Protein AF-D4F321-F1 (afdb_monomer)

Secondary structure (DSSP, 8-state):
-----PPP----------------------------SSHHHHHHHHHHHHHHHTT-----------PPPP-----------------------S-------SS-EEEEEE-S-TT----TT---EEEEE-

Mean predicted aligned error: 20.52 Å

Solvent-accessible surface area (backbone atoms only — not comparable to full-atom values): 10076 Å² total; per-residue (Å²): 138,89,83,88,83,82,84,87,77,88,84,79,97,78,79,88,84,79,85,84,84,92,78,79,87,78,86,86,86,82,82,86,83,94,80,88,88,71,64,72,65,55,53,53,55,54,55,58,52,54,66,72,61,75,73,78,72,84,74,71,69,70,78,72,75,75,72,76,81,88,75,92,82,81,88,86,77,94,72,92,78,87,87,84,82,92,74,93,82,82,89,77,74,96,73,86,83,85,90,72,83,92,68,74,59,52,80,75,44,76,63,70,63,87,95,57,91,81,62,91,87,60,66,55,66,44,66,45,80,119

Nearest PDB structures (foldseek):
  2k7v-assembly1_B  TM=4.985E-01  e=3.046E+00  Escherichia coli K-12

Structure (mmCIF, N/CA/C/O backbone):
data_AF-D4F321-F1
#
_entry.id   AF-D4F321-F1
#
loop_
_atom_site.group_PDB
_atom_site.id
_atom_site.type_symbol
_atom_site.label_atom_id
_atom_site.label_alt_id
_atom_site.label_comp_id
_atom_site.label_asym_id
_atom_site.label_entity_id
_atom_site.label_seq_id
_atom_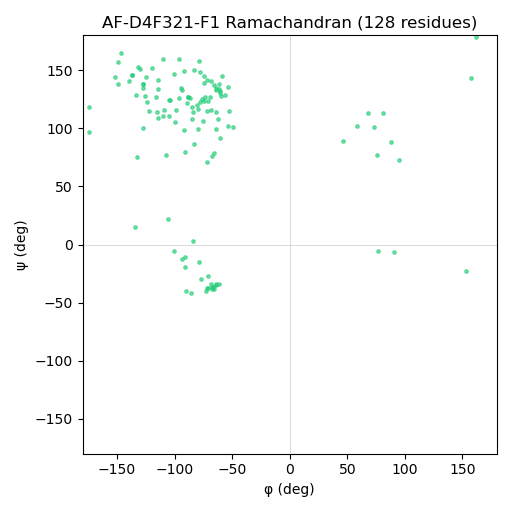site.pdbx_PDB_ins_code
_atom_site.Cartn_x
_atom_site.Cartn_y
_atom_site.Cartn_z
_atom_site.occupancy
_atom_site.B_iso_or_equiv
_atom_site.auth_seq_id
_atom_site.auth_comp_id
_atom_site.auth_asym_id
_atom_site.auth_atom_id
_atom_site.pdbx_PDB_model_num
ATOM 1 N N . MET A 1 1 ? 3.805 23.155 -40.283 1.00 46.59 1 MET A N 1
ATOM 2 C CA . MET A 1 1 ? 4.026 24.612 -40.139 1.00 46.59 1 MET A CA 1
ATOM 3 C C . MET A 1 1 ? 5.461 24.822 -39.656 1.00 46.59 1 MET A C 1
ATOM 5 O O . MET A 1 1 ? 5.880 24.031 -38.826 1.00 46.59 1 MET A O 1
ATOM 9 N N . TYR A 1 2 ? 6.145 25.860 -40.156 1.00 34.84 2 TYR A N 1
ATOM 10 C CA . TYR A 1 2 ? 7.561 26.267 -39.969 1.00 34.84 2 TYR A CA 1
ATOM 11 C C . TYR A 1 2 ? 8.569 25.636 -40.950 1.00 34.84 2 TYR A C 1
ATOM 13 O O . TYR A 1 2 ? 8.912 24.470 -40.835 1.00 34.84 2 TYR A O 1
ATOM 21 N N . HIS A 1 3 ? 8.807 26.254 -42.115 1.00 39.19 3 HIS A N 1
ATOM 22 C CA . HIS A 1 3 ? 9.660 27.423 -42.451 1.00 39.19 3 HIS A CA 1
ATOM 23 C C . HIS A 1 3 ? 11.171 27.134 -42.435 1.00 39.19 3 HIS A C 1
ATOM 25 O O . HIS A 1 3 ? 11.818 27.128 -41.394 1.00 39.19 3 HIS A O 1
ATOM 31 N N . ASN A 1 4 ? 11.709 26.963 -43.647 1.00 36.66 4 ASN A N 1
ATOM 32 C CA . ASN A 1 4 ? 13.124 27.055 -43.989 1.00 36.66 4 ASN A CA 1
ATOM 33 C C . ASN A 1 4 ? 13.595 28.515 -43.879 1.00 36.66 4 ASN A C 1
ATOM 35 O O . ASN A 1 4 ? 13.038 29.383 -44.549 1.00 36.66 4 ASN A O 1
ATOM 39 N N . MET A 1 5 ? 14.669 28.768 -43.131 1.00 33.69 5 MET A N 1
ATOM 40 C CA . MET A 1 5 ? 15.509 29.959 -43.291 1.00 33.69 5 MET A CA 1
ATOM 41 C C . MET A 1 5 ? 16.808 29.541 -43.982 1.00 33.69 5 MET A C 1
ATOM 43 O O . MET A 1 5 ? 17.624 28.819 -43.414 1.00 33.69 5 MET A O 1
ATOM 47 N N . ARG A 1 6 ? 16.984 29.979 -45.233 1.00 38.88 6 ARG A N 1
ATOM 48 C CA . ARG A 1 6 ? 18.251 29.882 -45.967 1.00 38.88 6 ARG A CA 1
ATOM 49 C C . ARG A 1 6 ? 19.107 31.089 -45.594 1.00 38.88 6 ARG A C 1
ATOM 51 O O . ARG A 1 6 ? 18.717 32.218 -45.877 1.00 38.88 6 ARG A O 1
ATOM 58 N N . PHE A 1 7 ? 20.270 30.842 -44.998 1.00 32.25 7 PHE A N 1
ATOM 59 C CA . PHE A 1 7 ? 21.341 31.829 -44.921 1.00 32.25 7 PHE A CA 1
ATOM 60 C C . PHE A 1 7 ? 22.062 31.902 -46.271 1.00 32.25 7 PHE A C 1
ATOM 62 O O . PHE A 1 7 ? 22.546 30.902 -46.799 1.00 32.25 7 PHE A O 1
ATOM 69 N N . SER A 1 8 ? 22.073 33.113 -46.821 1.00 47.34 8 SER A N 1
ATOM 70 C CA . SER A 1 8 ? 22.888 33.557 -47.945 1.00 47.34 8 SER A CA 1
ATOM 71 C C . SER A 1 8 ? 24.323 33.741 -47.460 1.00 47.34 8 SER A C 1
ATOM 73 O O . SER A 1 8 ? 24.551 34.498 -46.517 1.00 47.34 8 SER A O 1
ATOM 75 N N . ILE A 1 9 ? 25.280 33.061 -48.091 1.00 40.25 9 ILE A N 1
ATOM 76 C CA . ILE A 1 9 ? 26.702 33.351 -47.914 1.00 40.25 9 ILE A CA 1
ATOM 77 C C . ILE A 1 9 ? 27.290 33.549 -49.306 1.00 40.25 9 ILE A C 1
ATOM 79 O O . ILE A 1 9 ? 27.520 32.610 -50.065 1.00 40.25 9 ILE A O 1
ATOM 83 N N . ALA A 1 10 ? 27.443 34.827 -49.634 1.00 39.59 10 ALA A N 1
ATOM 84 C CA . ALA A 1 10 ? 28.361 35.325 -50.635 1.00 39.59 10 ALA A CA 1
ATOM 85 C C . ALA A 1 10 ? 29.794 34.922 -50.273 1.00 39.59 10 ALA A C 1
ATOM 87 O O . ALA A 1 10 ? 30.127 34.924 -49.093 1.00 39.59 10 ALA A O 1
ATOM 88 N N . GLN A 1 11 ? 30.604 34.629 -51.290 1.00 36.91 11 GLN A N 1
ATOM 89 C CA . GLN A 1 11 ? 32.069 34.746 -51.382 1.00 36.91 11 GLN A CA 1
ATOM 90 C C . GLN A 1 11 ? 32.521 33.784 -52.490 1.00 36.91 11 GLN A C 1
ATOM 92 O O . GLN A 1 11 ? 31.989 32.692 -52.623 1.00 36.91 11 GLN A O 1
ATOM 97 N N . GLN A 1 12 ? 33.506 34.045 -53.331 1.00 34.41 12 GLN A N 1
ATOM 98 C CA . GLN A 1 12 ? 34.280 35.224 -53.684 1.00 34.41 12 GLN A CA 1
ATOM 99 C C . GLN A 1 12 ? 35.114 34.685 -54.857 1.00 34.41 12 GLN A C 1
ATOM 101 O O . GLN A 1 12 ? 36.098 33.988 -54.628 1.00 34.41 12 GLN A O 1
ATOM 106 N N . TRP A 1 13 ? 34.705 34.906 -56.108 1.00 29.58 13 TRP A N 1
ATOM 107 C CA . TRP A 1 13 ? 35.553 34.566 -57.258 1.00 29.58 13 TRP A CA 1
ATOM 108 C C . TRP A 1 13 ? 36.533 35.721 -57.480 1.00 29.58 13 TRP A C 1
ATOM 110 O O . TRP A 1 13 ? 36.262 36.675 -58.204 1.00 29.58 13 TRP A O 1
ATOM 120 N N . VAL A 1 14 ? 37.652 35.659 -56.759 1.00 41.78 14 VAL A N 1
ATOM 121 C CA . VAL A 1 14 ? 38.860 36.446 -57.014 1.00 41.78 14 VAL A CA 1
ATOM 122 C C . VAL A 1 14 ? 39.863 35.548 -57.737 1.00 41.78 14 VAL A C 1
ATOM 124 O O . VAL A 1 14 ? 39.952 34.354 -57.469 1.00 41.78 14 VAL A O 1
ATOM 127 N N . VAL A 1 15 ? 40.631 36.198 -58.611 1.00 47.81 15 VAL A N 1
ATOM 128 C CA . VAL A 1 15 ? 41.741 35.723 -59.452 1.00 47.81 15 VAL A CA 1
ATOM 129 C C . VAL A 1 15 ? 41.355 35.318 -60.880 1.00 47.81 15 VAL A C 1
ATOM 131 O O . VAL A 1 15 ? 41.409 34.161 -61.286 1.00 47.81 15 VAL A O 1
ATOM 134 N N . ASN A 1 16 ? 41.072 36.353 -61.680 1.00 41.72 16 ASN A N 1
ATOM 135 C CA . ASN A 1 16 ? 41.396 36.372 -63.105 1.00 41.72 16 ASN A CA 1
ATOM 136 C C . ASN A 1 16 ? 42.920 36.317 -63.255 1.00 41.72 16 ASN A C 1
ATOM 138 O O . ASN A 1 16 ? 43.617 37.249 -62.849 1.00 41.72 16 ASN A O 1
ATOM 142 N N . ASN A 1 17 ? 43.421 35.219 -63.818 1.00 35.44 17 ASN A N 1
ATOM 143 C CA . ASN A 1 17 ? 44.834 35.049 -64.103 1.00 35.44 17 ASN A CA 1
ATOM 144 C C . ASN A 1 17 ? 45.148 35.596 -65.499 1.00 35.44 17 ASN A C 1
ATOM 146 O O . ASN A 1 17 ? 44.545 35.222 -66.504 1.00 35.44 17 ASN A O 1
ATOM 150 N N . VAL A 1 18 ? 46.068 36.547 -65.491 1.00 41.34 18 VAL A N 1
ATOM 151 C CA . VAL A 1 18 ? 46.549 37.352 -66.601 1.00 41.34 18 VAL A CA 1
ATOM 152 C C . VAL A 1 18 ? 47.762 36.662 -67.231 1.00 41.34 18 VAL A C 1
ATOM 154 O O . VAL A 1 18 ? 48.564 36.048 -66.537 1.00 41.34 18 VAL A O 1
ATOM 157 N N . HIS A 1 19 ? 47.902 36.878 -68.542 1.00 34.84 19 HIS A N 1
ATOM 158 C CA . HIS A 1 19 ? 49.059 36.624 -69.408 1.00 34.84 19 HIS A CA 1
ATOM 159 C C . HIS A 1 19 ? 49.282 35.197 -69.909 1.00 34.84 19 HIS A C 1
ATOM 161 O O . HIS A 1 19 ? 49.792 34.347 -69.197 1.00 34.84 19 HIS A O 1
ATOM 167 N N . TYR A 1 20 ? 49.122 35.030 -71.226 1.00 34.53 20 TYR A N 1
ATOM 168 C CA . TYR A 1 20 ? 50.286 34.780 -72.079 1.00 34.53 20 TYR A CA 1
ATOM 169 C C . TYR A 1 20 ? 50.080 35.344 -73.498 1.00 34.53 20 TYR A C 1
ATOM 171 O O . TYR A 1 20 ? 49.027 35.185 -74.104 1.00 34.53 20 TYR A O 1
ATOM 179 N N . ALA A 1 21 ? 51.152 35.956 -74.008 1.00 36.03 21 ALA A N 1
ATOM 180 C CA . ALA A 1 21 ? 51.522 36.052 -75.421 1.00 36.03 21 ALA A CA 1
ATOM 181 C C . ALA A 1 21 ? 50.765 37.026 -76.352 1.00 36.03 21 ALA A C 1
ATOM 183 O O . ALA A 1 21 ? 50.070 36.623 -77.276 1.00 36.03 21 ALA A O 1
ATOM 184 N N . HIS A 1 22 ? 51.086 38.320 -76.248 1.00 34.12 22 HIS A N 1
ATOM 185 C CA . HIS A 1 22 ? 51.230 39.174 -77.438 1.00 34.12 22 HIS A CA 1
ATOM 186 C C . HIS A 1 22 ? 52.723 39.469 -77.638 1.00 34.12 22 HIS A C 1
ATOM 188 O O . HIS A 1 22 ? 53.233 40.521 -77.261 1.00 34.12 22 HIS A O 1
ATOM 194 N N . PHE A 1 23 ? 53.448 38.483 -78.173 1.00 33.25 23 PHE A N 1
ATOM 195 C CA . PHE A 1 23 ? 54.854 38.621 -78.541 1.00 33.25 23 PHE A CA 1
ATOM 196 C C . PHE A 1 23 ? 54.956 38.872 -80.051 1.00 33.25 23 PHE A C 1
ATOM 198 O O . PHE A 1 23 ? 54.743 37.979 -80.863 1.00 33.25 23 PHE A O 1
ATOM 205 N N . ALA A 1 24 ? 55.250 40.129 -80.381 1.00 38.09 24 ALA A N 1
ATOM 206 C CA . ALA A 1 24 ? 56.070 40.574 -81.506 1.00 38.09 24 ALA A CA 1
ATOM 207 C C . ALA A 1 24 ? 55.822 39.937 -82.893 1.00 38.09 24 ALA A C 1
ATOM 209 O O . ALA A 1 24 ? 56.541 39.041 -83.336 1.00 38.09 24 ALA A O 1
ATOM 210 N N . LEU A 1 25 ? 54.902 40.536 -83.657 1.00 35.88 25 LEU A N 1
ATOM 211 C CA . LEU A 1 25 ? 54.947 40.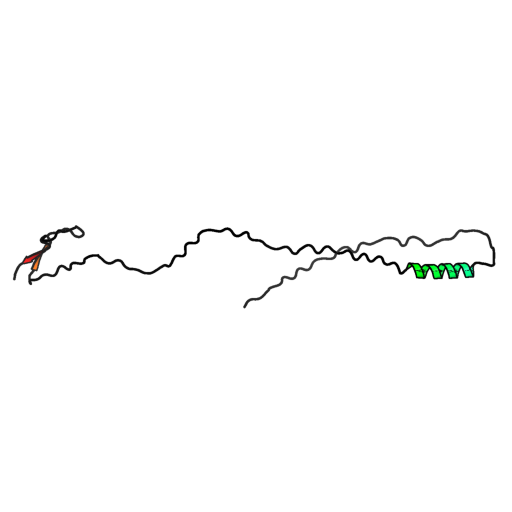494 -85.119 1.00 35.88 25 LEU A CA 1
ATOM 212 C C . LEU A 1 25 ? 56.034 41.452 -85.631 1.00 35.88 25 LEU A C 1
ATOM 214 O O . LEU A 1 25 ? 55.870 42.667 -85.617 1.00 35.88 25 LEU A O 1
ATOM 218 N N . GLY A 1 26 ? 57.132 40.859 -86.092 1.00 35.75 26 GLY A N 1
ATOM 219 C CA . GLY A 1 26 ? 57.775 41.188 -87.364 1.00 35.75 26 GLY A CA 1
ATOM 220 C C . GLY A 1 26 ? 58.254 42.622 -87.601 1.00 35.75 26 GLY A C 1
ATOM 221 O O . GLY A 1 26 ? 57.518 43.452 -88.124 1.00 35.75 26 GLY A O 1
ATOM 222 N N . LEU A 1 27 ? 59.568 42.829 -87.464 1.00 40.53 27 LEU A N 1
ATOM 223 C CA . LEU A 1 27 ? 60.295 43.647 -88.435 1.00 40.53 27 LEU A CA 1
ATOM 224 C C . LEU A 1 27 ? 61.221 42.763 -89.268 1.00 40.53 27 LEU A C 1
ATOM 226 O O . LEU A 1 27 ? 62.200 42.182 -88.807 1.00 40.53 27 LEU A O 1
ATOM 230 N N . LEU A 1 28 ? 60.817 42.664 -90.529 1.00 36.31 28 LEU A N 1
ATOM 231 C CA . LEU A 1 28 ? 61.462 41.994 -91.639 1.00 36.31 28 LEU A CA 1
ATOM 232 C C . LEU A 1 28 ? 62.853 42.570 -91.924 1.00 36.31 28 LEU A C 1
ATOM 234 O O . LEU A 1 28 ? 63.003 43.742 -92.267 1.00 36.31 28 LEU A O 1
ATOM 238 N N . ARG A 1 29 ? 63.847 41.683 -91.977 1.00 45.84 29 ARG A N 1
ATOM 239 C CA . ARG A 1 29 ? 64.999 41.836 -92.870 1.00 45.84 29 ARG A CA 1
ATOM 240 C C . ARG A 1 29 ? 65.238 40.513 -93.591 1.00 45.84 29 ARG A C 1
ATOM 242 O O . ARG A 1 29 ? 66.167 39.784 -93.274 1.00 45.84 29 ARG A O 1
ATOM 249 N N . TYR A 1 30 ? 64.391 40.211 -94.573 1.00 43.78 30 TYR A N 1
ATOM 250 C CA . TYR A 1 30 ? 64.711 39.202 -95.581 1.00 43.78 30 TYR A CA 1
ATOM 251 C C . TYR A 1 30 ? 64.958 39.898 -96.916 1.00 43.78 30 TYR A C 1
ATOM 253 O O . TYR A 1 30 ? 64.095 40.588 -97.460 1.00 43.78 30 TYR A O 1
ATOM 261 N N . ASN A 1 31 ? 66.194 39.777 -97.385 1.00 37.47 31 ASN A N 1
ATOM 262 C CA . ASN A 1 31 ? 66.713 40.389 -98.592 1.00 37.47 31 ASN A CA 1
ATOM 263 C C . ASN A 1 31 ? 66.825 39.305 -99.678 1.00 37.47 31 ASN A C 1
ATOM 265 O O . ASN A 1 31 ? 67.505 38.306 -99.483 1.00 37.47 31 ASN A O 1
ATOM 269 N N . MET A 1 32 ? 66.167 39.582 -100.812 1.00 43.34 32 MET A N 1
ATOM 270 C CA . MET A 1 32 ? 66.416 39.070 -102.170 1.00 43.34 32 MET A CA 1
ATOM 271 C C . MET A 1 32 ? 66.146 37.582 -102.469 1.00 43.34 32 MET A C 1
ATOM 273 O O . MET A 1 32 ? 66.938 36.713 -102.138 1.00 43.34 32 MET A O 1
ATOM 277 N N . LYS A 1 33 ? 65.138 37.316 -103.318 1.00 42.44 33 LYS A N 1
ATOM 278 C CA . LYS A 1 33 ? 65.348 37.027 -104.759 1.00 42.44 33 LYS A CA 1
ATOM 279 C C . LYS A 1 33 ? 63.998 36.899 -105.484 1.00 42.44 33 LYS A C 1
ATOM 281 O O . LYS A 1 33 ? 63.165 36.053 -105.182 1.00 42.44 33 LYS A O 1
ATOM 286 N N . LYS A 1 34 ? 63.779 37.793 -106.444 1.00 58.34 34 LYS A N 1
ATOM 287 C CA . LYS A 1 34 ? 62.540 37.998 -107.204 1.00 58.34 34 LYS A CA 1
ATOM 288 C C . LYS A 1 34 ? 62.402 36.953 -108.319 1.00 58.34 34 LYS A C 1
ATOM 290 O O . LYS A 1 34 ? 62.960 37.162 -109.388 1.00 58.34 34 LYS A O 1
ATOM 295 N N . ASN A 1 35 ? 61.609 35.900 -108.104 1.00 57.44 35 ASN A N 1
ATOM 296 C CA . ASN A 1 35 ? 61.118 35.026 -109.178 1.00 57.44 35 ASN A CA 1
ATOM 297 C C . ASN A 1 35 ? 59.591 35.163 -109.290 1.00 57.44 35 ASN A C 1
ATOM 299 O O . ASN A 1 35 ? 58.835 34.780 -108.402 1.00 57.44 35 ASN A O 1
ATOM 303 N N . ARG A 1 36 ? 59.162 35.807 -110.377 1.00 61.97 36 ARG A N 1
ATOM 304 C CA . ARG A 1 36 ? 57.781 36.189 -110.692 1.00 61.97 36 ARG A CA 1
ATOM 305 C C . ARG A 1 36 ? 57.119 35.028 -111.439 1.00 61.97 36 ARG A C 1
ATOM 307 O O . ARG A 1 36 ? 57.667 34.609 -112.450 1.00 61.97 36 ARG A O 1
ATOM 314 N N . GLY A 1 37 ? 55.954 34.554 -110.987 1.00 56.25 37 GLY A N 1
ATOM 315 C CA . GLY A 1 37 ? 55.062 33.777 -111.861 1.00 56.25 37 GLY A CA 1
ATOM 316 C C . GLY A 1 37 ? 54.108 32.769 -111.217 1.00 56.25 37 GLY A C 1
ATOM 317 O O . GLY A 1 37 ? 53.097 32.470 -111.836 1.00 56.25 37 GLY A O 1
ATOM 318 N N . LEU A 1 38 ? 54.368 32.258 -110.005 1.00 59.06 38 LEU A N 1
ATOM 319 C CA . LEU A 1 38 ? 53.659 31.051 -109.526 1.00 59.06 38 LEU A CA 1
ATOM 320 C C . LEU A 1 38 ? 53.116 31.116 -108.085 1.00 59.06 38 LEU A C 1
ATOM 322 O O . LEU A 1 38 ? 52.765 30.094 -107.506 1.00 59.06 38 LEU A O 1
ATOM 326 N N . THR A 1 39 ? 53.038 32.305 -107.486 1.00 58.47 39 THR A N 1
ATOM 327 C CA . THR A 1 39 ? 52.641 32.479 -106.078 1.00 58.47 39 THR A CA 1
ATOM 328 C C . THR A 1 39 ? 51.146 32.699 -105.776 1.00 58.47 39 THR A C 1
ATOM 330 O O . THR A 1 39 ? 50.783 32.440 -104.628 1.00 58.47 39 THR A O 1
ATOM 333 N N . PRO A 1 40 ? 50.234 33.107 -106.694 1.00 58.09 40 PRO A N 1
ATOM 334 C CA . PRO A 1 40 ? 48.836 33.321 -106.298 1.00 58.09 40 PRO A CA 1
ATOM 335 C C . PRO A 1 40 ? 48.049 32.008 -106.139 1.00 58.09 40 PRO A C 1
ATOM 337 O O . PRO A 1 40 ? 47.169 31.928 -105.289 1.00 58.09 40 PRO A O 1
ATOM 340 N N . LEU A 1 41 ? 48.401 30.949 -106.882 1.00 60.16 41 LEU A N 1
ATOM 341 C CA . LEU A 1 41 ? 47.760 29.628 -106.762 1.00 60.16 41 LEU A CA 1
ATOM 342 C C . LEU A 1 41 ? 48.151 28.897 -105.470 1.00 60.16 41 LEU A C 1
ATOM 344 O O . LEU A 1 41 ? 47.308 28.265 -104.837 1.00 60.16 41 LEU A O 1
ATOM 348 N N . ALA A 1 42 ? 49.409 29.035 -105.042 1.00 62.16 42 ALA A N 1
ATOM 349 C CA . ALA A 1 42 ? 49.885 28.453 -103.789 1.00 62.16 42 ALA A CA 1
ATOM 350 C C . ALA A 1 42 ? 49.213 29.100 -102.564 1.00 62.16 42 ALA A C 1
ATOM 352 O O . ALA A 1 42 ? 48.885 28.405 -101.607 1.00 62.16 42 ALA A O 1
ATOM 353 N N . ALA A 1 43 ? 48.944 30.410 -102.610 1.00 65.31 43 ALA A N 1
ATOM 354 C CA . ALA A 1 43 ? 48.272 31.118 -101.522 1.00 65.31 43 ALA A CA 1
ATOM 355 C C . ALA A 1 43 ? 46.799 30.693 -101.350 1.00 65.31 43 ALA A C 1
ATOM 357 O O . ALA A 1 43 ? 46.330 30.561 -100.222 1.00 65.31 43 ALA A O 1
ATOM 358 N N . ILE A 1 44 ? 46.084 30.421 -102.449 1.00 67.31 44 ILE A N 1
ATOM 359 C CA . ILE A 1 44 ? 44.675 29.986 -102.418 1.00 67.31 44 ILE A CA 1
ATOM 360 C C . ILE A 1 44 ? 44.550 28.538 -101.917 1.00 67.31 44 ILE A C 1
ATOM 362 O O . ILE A 1 44 ? 43.676 28.242 -101.104 1.00 67.31 44 ILE A O 1
ATOM 366 N N . LEU A 1 45 ? 45.458 27.647 -102.331 1.00 65.94 45 LEU A N 1
ATOM 367 C CA . LEU A 1 45 ? 45.505 26.266 -101.834 1.00 65.94 45 LEU A CA 1
ATOM 368 C C . LEU A 1 45 ? 45.862 26.196 -100.342 1.00 65.94 45 LEU A C 1
ATOM 370 O O . LEU A 1 45 ? 45.267 25.411 -99.607 1.00 65.94 45 LEU A O 1
ATOM 374 N N . LEU A 1 46 ? 46.775 27.053 -99.876 1.00 65.44 46 LEU A N 1
ATOM 375 C CA . LEU A 1 46 ? 47.117 27.142 -98.455 1.00 65.44 46 LEU A CA 1
ATOM 376 C C . LEU A 1 46 ? 45.954 27.684 -97.613 1.00 65.44 46 LEU A C 1
ATOM 378 O O . LEU A 1 46 ? 45.715 27.171 -96.526 1.00 65.44 46 LEU A O 1
ATOM 382 N N . PHE A 1 47 ? 45.186 28.656 -98.116 1.00 67.19 47 PHE A N 1
ATOM 383 C CA . PHE A 1 47 ? 44.023 29.194 -97.399 1.00 67.19 47 PHE A CA 1
ATOM 384 C C . PHE A 1 47 ? 42.845 28.204 -97.348 1.00 67.19 47 PHE A C 1
ATOM 386 O O . PHE A 1 47 ? 42.186 28.079 -96.318 1.00 67.19 47 PHE A O 1
ATOM 393 N N . SER A 1 48 ? 42.621 27.440 -98.425 1.00 64.50 48 SER A N 1
ATOM 394 C CA . SER A 1 48 ? 41.623 26.361 -98.471 1.00 64.50 48 SER A CA 1
ATOM 395 C C . SER A 1 48 ? 41.938 25.216 -97.501 1.00 64.50 48 SER A C 1
ATOM 397 O O . SER A 1 48 ? 41.012 24.608 -96.967 1.00 64.50 48 SER A O 1
ATOM 399 N N . GLY A 1 49 ? 43.219 24.909 -97.270 1.00 65.12 49 GLY A N 1
ATOM 400 C CA . GLY A 1 49 ? 43.639 23.874 -96.321 1.00 65.12 49 GLY A CA 1
ATOM 401 C C . GLY A 1 49 ? 43.353 24.243 -94.862 1.00 65.12 49 GLY A C 1
ATOM 402 O O . GLY A 1 49 ? 42.977 23.379 -94.072 1.00 65.12 49 GLY A O 1
ATOM 403 N N . SER A 1 50 ? 43.449 25.529 -94.515 1.00 61.91 50 SER A N 1
ATOM 404 C CA . SER A 1 50 ? 43.198 26.033 -93.157 1.00 61.91 50 SER A CA 1
ATOM 405 C C . SER A 1 50 ? 41.750 25.835 -92.702 1.00 61.91 50 SER A C 1
ATOM 407 O O . SER A 1 50 ? 41.509 25.560 -91.528 1.00 61.91 50 SER A O 1
ATOM 409 N N . LEU A 1 51 ? 40.778 25.943 -93.619 1.00 62.28 51 LEU A N 1
ATOM 410 C CA . LEU A 1 51 ? 39.358 25.767 -93.288 1.00 62.28 51 LEU A CA 1
ATOM 411 C C . LEU A 1 51 ? 39.002 24.306 -92.977 1.00 62.28 51 LEU A C 1
ATOM 413 O O . LEU A 1 51 ? 38.085 24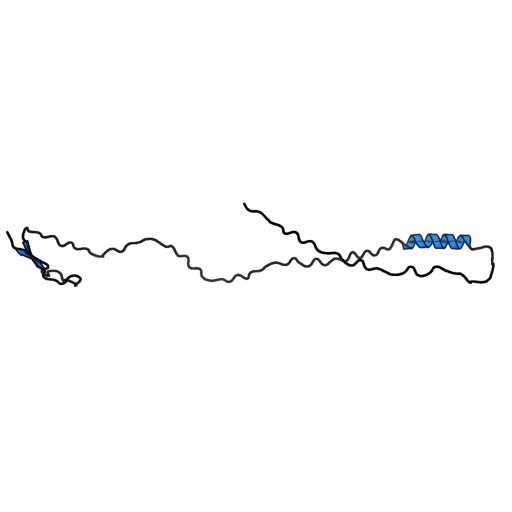.063 -92.198 1.00 62.28 51 LEU A O 1
ATOM 417 N N . LEU A 1 52 ? 39.738 23.336 -93.530 1.00 61.88 52 LEU A N 1
ATOM 418 C CA . LEU A 1 52 ? 39.497 21.912 -93.275 1.00 61.88 52 LEU A CA 1
ATOM 419 C C . LEU A 1 52 ? 40.060 21.440 -91.922 1.00 61.88 52 LEU A C 1
ATOM 421 O O . LEU A 1 52 ? 39.663 20.381 -91.444 1.00 61.88 52 LEU A O 1
ATOM 425 N N . LEU A 1 53 ? 40.934 22.224 -91.274 1.00 59.75 53 LEU A N 1
ATOM 426 C CA . LEU A 1 53 ? 41.522 21.881 -89.972 1.00 59.75 53 LEU A CA 1
ATOM 427 C C . LEU A 1 53 ? 40.768 22.457 -88.759 1.00 59.75 53 LEU A C 1
ATOM 429 O O . LEU A 1 53 ? 41.013 22.006 -87.645 1.00 59.75 53 LEU A O 1
ATOM 433 N N . THR A 1 54 ? 39.828 23.398 -88.935 1.00 59.66 54 THR A N 1
ATOM 434 C CA . THR A 1 54 ? 39.111 24.021 -87.796 1.00 59.66 54 THR A CA 1
ATOM 435 C C . THR A 1 54 ? 37.905 23.219 -87.280 1.00 59.66 54 THR A C 1
ATOM 437 O O . THR A 1 54 ? 37.211 23.683 -86.378 1.00 59.66 54 THR A O 1
ATOM 440 N N . GLY A 1 55 ? 37.636 22.032 -87.840 1.00 54.81 55 GLY A N 1
ATOM 441 C CA . GLY A 1 55 ? 36.489 21.181 -87.484 1.00 54.81 55 GLY A CA 1
ATOM 442 C C . GLY A 1 55 ? 36.792 20.009 -86.542 1.00 54.81 55 GLY A C 1
ATOM 443 O O . GLY A 1 55 ? 35.863 19.320 -86.131 1.00 54.81 55 GLY A O 1
ATOM 444 N N . CYS A 1 56 ? 38.058 19.763 -86.190 1.00 62.34 56 CYS A N 1
ATOM 445 C CA . CYS A 1 56 ? 38.416 18.720 -85.227 1.00 62.34 56 CYS A CA 1
ATOM 446 C C . CYS A 1 56 ? 38.452 19.324 -83.820 1.00 62.34 56 CYS A C 1
ATOM 448 O O . CYS A 1 56 ? 39.509 19.689 -83.308 1.00 62.34 56 CYS A O 1
ATOM 450 N N . ASN A 1 57 ? 37.270 19.491 -83.228 1.00 57.75 57 ASN A N 1
ATOM 451 C CA . ASN A 1 57 ? 37.156 19.745 -81.803 1.00 57.75 57 ASN A CA 1
ATOM 452 C C . ASN A 1 57 ? 36.992 18.390 -81.110 1.00 57.75 57 ASN A C 1
ATOM 454 O O . ASN A 1 57 ? 35.894 17.835 -81.079 1.00 57.75 57 ASN A O 1
ATOM 458 N N . ASP A 1 58 ? 38.083 17.846 -80.573 1.00 60.34 58 ASP A N 1
ATOM 459 C CA . ASP A 1 58 ? 38.011 16.783 -79.572 1.00 60.34 58 ASP A CA 1
ATOM 460 C C . ASP A 1 58 ? 37.509 17.413 -78.264 1.00 60.34 58 ASP A C 1
ATOM 462 O O . ASP A 1 58 ? 38.242 17.540 -77.281 1.00 60.34 58 ASP A O 1
ATOM 466 N N . ASP A 1 59 ? 36.225 17.785 -78.236 1.00 57.97 59 ASP A N 1
ATOM 467 C CA . ASP A 1 59 ? 35.482 17.925 -76.990 1.00 57.97 59 ASP A CA 1
ATOM 468 C C . ASP A 1 59 ? 35.343 16.519 -76.410 1.00 57.97 59 ASP A C 1
ATOM 470 O O . ASP A 1 59 ? 34.286 15.881 -76.424 1.00 57.97 59 ASP A O 1
ATOM 474 N N . LYS A 1 60 ? 36.441 16.021 -75.840 1.00 54.94 60 LYS A N 1
ATOM 475 C CA . LYS A 1 60 ? 36.367 15.074 -74.742 1.00 54.94 60 LYS A CA 1
ATOM 476 C C . LYS A 1 60 ? 35.744 15.854 -73.603 1.00 54.94 60 LYS A C 1
ATOM 478 O O . LYS A 1 60 ? 36.448 16.345 -72.724 1.00 54.94 60 LYS A O 1
ATOM 483 N N . GLY A 1 61 ? 34.419 16.000 -73.664 1.00 51.31 61 GLY A N 1
ATOM 484 C CA . GLY A 1 61 ? 33.601 16.372 -72.533 1.00 51.31 61 GLY A CA 1
ATOM 485 C C . GLY A 1 61 ? 34.038 15.442 -71.425 1.00 51.31 61 GLY A C 1
ATOM 486 O O . GLY A 1 61 ? 33.745 14.246 -71.464 1.00 51.31 61 GLY A O 1
ATOM 487 N N . GLY A 1 62 ? 34.863 15.973 -70.521 1.00 51.59 62 GLY A N 1
ATOM 488 C CA . GLY A 1 62 ? 35.322 15.232 -69.373 1.00 51.59 62 GLY A CA 1
ATOM 489 C C . GLY A 1 62 ? 34.055 14.724 -68.730 1.00 51.59 62 GLY A C 1
ATOM 490 O O . GLY A 1 62 ? 33.202 15.523 -68.338 1.00 51.59 62 GLY A O 1
ATOM 491 N N . ALA A 1 63 ? 33.877 13.405 -68.709 1.00 58.75 63 ALA A N 1
ATOM 492 C CA . ALA A 1 63 ? 32.879 12.807 -67.858 1.00 58.75 63 ALA A CA 1
ATOM 493 C C . ALA A 1 63 ? 33.310 13.210 -66.453 1.00 58.75 63 ALA A C 1
ATOM 495 O O . ALA A 1 63 ? 34.200 12.605 -65.858 1.00 58.75 63 ALA A O 1
ATOM 496 N N . GLN A 1 64 ? 32.774 14.335 -65.986 1.00 64.75 64 GLN A N 1
ATOM 497 C CA . GLN A 1 64 ? 32.989 14.826 -64.650 1.00 64.75 64 GLN A CA 1
ATOM 498 C C . GLN A 1 64 ? 32.352 13.747 -63.796 1.00 64.75 64 GLN A C 1
ATOM 500 O O . GLN A 1 64 ? 31.125 13.635 -63.757 1.00 64.75 64 GLN A O 1
ATOM 505 N N . GLN A 1 65 ? 33.199 12.860 -63.269 1.00 66.62 65 GLN A N 1
ATOM 506 C CA . GLN A 1 65 ? 32.797 11.727 -62.459 1.00 66.62 65 GLN A CA 1
ATOM 507 C C . GLN A 1 65 ? 31.947 12.319 -61.343 1.00 66.62 65 GLN A C 1
ATOM 509 O O . GLN A 1 65 ? 32.476 12.965 -60.438 1.00 66.62 65 GLN A O 1
ATOM 514 N N . ARG A 1 66 ? 30.620 12.203 -61.463 1.00 71.44 66 ARG A N 1
ATOM 515 C CA . ARG A 1 66 ? 29.707 12.689 -60.433 1.00 71.44 66 ARG A CA 1
ATOM 516 C C . ARG A 1 66 ? 30.053 11.875 -59.202 1.00 71.44 66 ARG A C 1
ATOM 518 O O . ARG A 1 66 ? 29.806 10.670 -59.181 1.00 71.44 66 ARG A O 1
ATOM 525 N N . SER A 1 67 ? 30.695 12.511 -58.226 1.00 77.44 67 SER A N 1
ATOM 526 C CA . SER A 1 67 ? 30.947 11.883 -56.940 1.00 77.44 67 SER A CA 1
ATOM 527 C C . SER A 1 67 ? 29.596 11.458 -56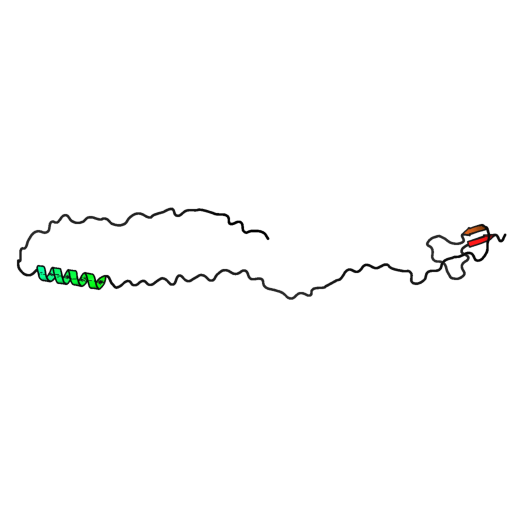.387 1.00 77.44 67 SER A C 1
ATOM 529 O O . SER A 1 67 ? 28.645 12.247 -56.402 1.00 77.44 67 SER A O 1
ATOM 531 N N . ALA A 1 68 ? 29.495 10.191 -55.986 1.00 83.62 68 ALA A N 1
ATOM 532 C CA . ALA A 1 68 ? 28.260 9.669 -55.431 1.00 83.62 68 ALA A CA 1
ATOM 533 C C . ALA A 1 68 ? 27.823 10.574 -54.267 1.00 83.62 68 ALA A C 1
ATOM 535 O O . ALA A 1 68 ? 28.679 10.988 -53.478 1.00 83.62 68 ALA A O 1
ATOM 536 N N . PRO A 1 69 ? 26.531 10.936 -54.189 1.00 87.06 69 PRO A N 1
ATOM 537 C CA . PRO A 1 69 ? 26.050 11.782 -53.112 1.00 87.06 69 PRO A CA 1
ATOM 538 C C . PRO A 1 69 ? 26.303 11.079 -51.779 1.00 87.06 69 PRO A C 1
ATOM 540 O O . PRO A 1 69 ? 26.023 9.889 -51.630 1.00 87.06 69 PRO A O 1
ATOM 543 N N . GLU A 1 70 ? 26.862 11.817 -50.825 1.00 88.50 70 GLU A N 1
ATOM 544 C CA . GLU A 1 70 ? 27.101 11.303 -49.483 1.00 88.50 70 GLU A CA 1
ATOM 545 C C . GLU A 1 70 ? 25.766 11.017 -48.786 1.00 88.50 70 GLU A C 1
ATOM 547 O O . GLU A 1 70 ? 24.819 11.804 -48.874 1.00 88.50 70 GLU A O 1
ATOM 552 N N . VAL A 1 71 ? 25.694 9.877 -48.098 1.00 91.81 71 VAL A N 1
ATOM 553 C CA . VAL A 1 71 ? 24.512 9.451 -47.346 1.00 91.81 71 VAL A CA 1
ATOM 554 C C . VAL A 1 71 ? 24.895 9.097 -45.916 1.00 91.81 71 VAL A C 1
ATOM 556 O O . VAL A 1 71 ? 25.898 8.429 -45.668 1.00 91.81 71 VAL A O 1
ATOM 559 N N . GLY A 1 72 ? 24.063 9.516 -44.966 1.00 93.06 72 GLY A N 1
ATOM 560 C CA . GLY A 1 72 ? 24.164 9.063 -43.585 1.00 93.06 72 GLY A CA 1
ATOM 561 C C . GLY A 1 72 ? 23.608 7.649 -43.458 1.00 93.06 72 GLY A C 1
ATOM 562 O O . GLY A 1 72 ? 22.461 7.400 -43.829 1.00 93.06 72 GLY A O 1
ATOM 563 N N . VAL A 1 73 ? 24.405 6.730 -42.915 1.00 92.62 73 VAL A N 1
ATOM 564 C CA . VAL A 1 73 ? 23.964 5.368 -42.593 1.00 92.62 73 VAL A CA 1
ATOM 565 C C . VAL A 1 73 ? 23.992 5.144 -41.088 1.00 92.62 73 VAL A C 1
ATOM 567 O O . VAL A 1 73 ? 24.903 5.592 -40.394 1.00 92.62 73 VAL A O 1
ATOM 570 N N . VAL A 1 74 ? 22.989 4.428 -40.585 1.00 92.50 74 VAL A N 1
ATOM 571 C CA . VAL A 1 74 ? 22.929 3.975 -39.193 1.00 92.50 74 VAL A CA 1
ATOM 572 C C . VAL A 1 74 ? 22.757 2.463 -39.193 1.00 92.50 74 VAL A C 1
ATOM 574 O O . VAL A 1 74 ? 21.803 1.938 -39.765 1.00 92.50 74 VAL A O 1
ATOM 577 N N . THR A 1 75 ? 23.681 1.757 -38.543 1.00 93.38 75 THR A N 1
ATOM 578 C CA . THR A 1 75 ? 23.629 0.297 -38.412 1.00 93.38 75 THR A CA 1
ATOM 579 C C . THR A 1 75 ? 22.740 -0.085 -37.236 1.00 93.38 75 THR A C 1
ATOM 581 O O . THR A 1 75 ? 23.073 0.182 -36.081 1.00 93.38 75 THR A O 1
ATOM 584 N N . LEU A 1 76 ? 21.614 -0.731 -37.529 1.00 93.94 76 LEU A N 1
ATOM 585 C CA . LEU A 1 76 ? 20.686 -1.217 -36.512 1.00 93.94 76 LEU A CA 1
ATOM 586 C C . LEU A 1 76 ? 21.245 -2.462 -35.813 1.00 93.94 76 LEU A C 1
ATOM 588 O O . LEU A 1 76 ? 21.898 -3.303 -36.430 1.00 93.94 76 LEU A O 1
ATOM 592 N N . LYS A 1 77 ? 20.956 -2.591 -34.517 1.00 94.06 77 LYS A N 1
ATOM 593 C CA . LYS A 1 77 ? 21.245 -3.787 -33.721 1.00 94.06 77 LYS A CA 1
ATOM 594 C C . LYS A 1 77 ? 19.974 -4.233 -33.020 1.00 94.06 77 LYS A C 1
ATOM 596 O O . LYS A 1 77 ? 19.243 -3.405 -32.482 1.00 94.06 77 LYS A O 1
ATOM 601 N N . THR A 1 78 ? 19.733 -5.537 -33.004 1.00 93.94 78 THR A N 1
ATOM 602 C CA . THR A 1 78 ? 18.603 -6.111 -32.278 1.00 93.94 78 THR A CA 1
ATOM 603 C C . THR A 1 78 ? 18.892 -6.081 -30.784 1.00 93.94 78 THR A C 1
ATOM 605 O O . THR A 1 78 ? 19.918 -6.591 -30.335 1.00 93.94 78 THR A O 1
ATOM 608 N N . ALA A 1 79 ? 17.970 -5.509 -30.019 1.00 95.00 79 ALA A N 1
ATOM 609 C CA . ALA A 1 79 ? 17.968 -5.563 -28.568 1.00 95.00 79 ALA A CA 1
ATOM 610 C C . ALA A 1 79 ? 16.537 -5.838 -28.083 1.00 95.00 79 ALA A C 1
ATOM 612 O O . ALA A 1 79 ? 15.584 -5.384 -28.723 1.00 95.00 79 ALA A O 1
ATOM 613 N N . PRO A 1 80 ? 16.363 -6.586 -26.983 1.00 93.06 80 PRO A N 1
ATOM 614 C CA . PRO A 1 80 ? 15.051 -6.767 -26.382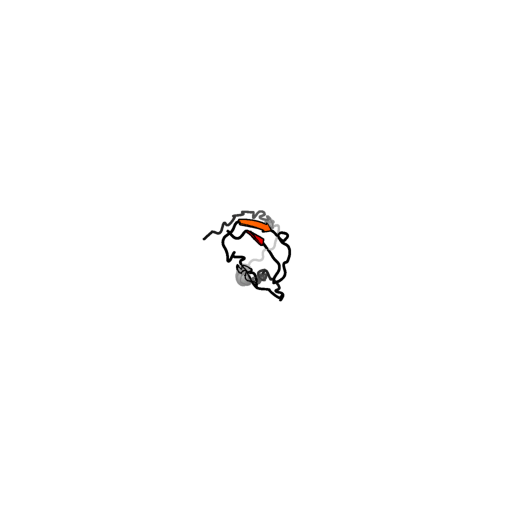 1.00 93.06 80 PRO A CA 1
ATOM 615 C C . PRO A 1 80 ? 14.521 -5.419 -25.874 1.00 93.06 80 PRO A C 1
ATOM 617 O O . PRO A 1 80 ? 15.238 -4.678 -25.202 1.00 93.06 80 PRO A O 1
ATOM 620 N N . LEU A 1 81 ? 13.261 -5.116 -26.189 1.00 94.69 81 LEU A N 1
ATOM 621 C CA . LEU A 1 81 ? 12.563 -3.921 -25.721 1.00 94.69 81 LEU A CA 1
ATOM 622 C C . LEU A 1 81 ? 11.398 -4.337 -24.826 1.00 94.69 81 LEU A C 1
ATOM 624 O O . LEU A 1 81 ? 10.436 -4.948 -25.291 1.00 94.69 81 LEU A O 1
ATOM 628 N N . SER A 1 82 ? 11.480 -3.985 -23.547 1.00 94.62 82 SER A N 1
ATOM 629 C CA . SER A 1 82 ? 10.382 -4.185 -22.605 1.00 94.62 82 SER A CA 1
ATOM 630 C C . SER A 1 82 ? 9.353 -3.072 -22.772 1.00 94.62 82 SER A C 1
ATOM 632 O O . SER A 1 82 ? 9.668 -1.901 -22.568 1.00 94.62 82 SER A O 1
ATOM 634 N N . VAL A 1 83 ? 8.120 -3.439 -23.114 1.00 95.56 83 VAL A N 1
ATOM 635 C CA . VAL A 1 83 ? 6.977 -2.519 -23.136 1.00 95.56 83 VAL A CA 1
ATOM 636 C C . VAL A 1 83 ? 6.204 -2.711 -21.837 1.00 95.56 83 VAL A C 1
ATOM 638 O O . VAL A 1 83 ? 5.675 -3.792 -21.585 1.00 95.56 83 VAL A O 1
ATOM 641 N N . SER A 1 84 ? 6.163 -1.679 -21.000 1.00 95.44 84 SER A N 1
ATOM 642 C CA . SER A 1 84 ? 5.385 -1.667 -19.762 1.00 95.44 84 SER A CA 1
ATOM 643 C C . SER A 1 84 ? 4.196 -0.716 -19.875 1.00 95.44 84 SER A C 1
ATOM 645 O O . SER A 1 84 ? 4.146 0.173 -20.724 1.00 95.44 84 SER A O 1
ATOM 647 N N . THR A 1 85 ? 3.201 -0.921 -19.019 1.00 96.06 85 THR A N 1
ATOM 648 C CA . THR A 1 85 ? 2.046 -0.032 -18.883 1.00 96.06 85 THR A CA 1
ATOM 649 C C . THR A 1 85 ? 1.819 0.215 -17.406 1.00 96.06 85 THR A C 1
ATOM 651 O O . THR A 1 85 ? 1.762 -0.727 -16.617 1.00 96.06 85 THR A O 1
ATOM 654 N N . GLU A 1 86 ? 1.710 1.483 -17.032 1.00 95.25 86 GLU A N 1
ATOM 655 C CA . GLU A 1 86 ? 1.442 1.880 -15.658 1.00 95.25 86 GLU A CA 1
ATOM 656 C C . GLU A 1 86 ? -0.063 1.932 -15.426 1.00 95.25 86 GLU A C 1
ATOM 658 O O . GLU A 1 86 ? -0.803 2.578 -16.169 1.00 95.25 86 GLU A O 1
ATOM 663 N N . LEU A 1 87 ? -0.517 1.229 -14.392 1.00 97.19 87 LEU A N 1
ATOM 664 C CA . LEU A 1 87 ? -1.921 1.162 -14.017 1.00 97.19 87 LEU A CA 1
ATOM 665 C C . LEU A 1 87 ? -2.065 1.529 -12.537 1.00 97.19 87 LEU A C 1
ATOM 667 O O . LEU A 1 87 ? -1.305 1.019 -11.709 1.00 97.19 87 LEU A O 1
ATOM 671 N N . PRO A 1 88 ? -3.034 2.387 -12.172 1.00 96.50 88 PRO A N 1
ATOM 672 C CA . PRO A 1 88 ? -3.287 2.701 -10.777 1.00 96.50 88 PRO A CA 1
ATOM 673 C C . PRO A 1 88 ? -3.930 1.503 -10.071 1.00 96.50 88 PRO A C 1
ATOM 675 O O . PRO A 1 88 ? -4.815 0.838 -10.606 1.00 96.50 88 PRO A O 1
ATOM 678 N N . GLY A 1 89 ? -3.531 1.271 -8.825 1.00 96.81 89 GLY A N 1
ATOM 679 C CA . GLY A 1 89 ? -4.093 0.229 -7.976 1.00 96.81 89 GLY A CA 1
ATOM 680 C C . GLY A 1 89 ? -4.050 0.633 -6.509 1.00 96.81 89 GLY A C 1
ATOM 681 O O . GLY A 1 89 ? -3.256 1.481 -6.104 1.00 96.81 89 GLY A O 1
ATOM 682 N N . ARG A 1 90 ? -4.923 0.030 -5.704 1.00 97.56 90 ARG A N 1
ATOM 683 C CA . ARG A 1 90 ? -4.878 0.119 -4.241 1.00 97.56 90 ARG A CA 1
ATOM 684 C C . ARG A 1 90 ? -4.839 -1.286 -3.669 1.00 97.56 90 ARG A C 1
ATOM 686 O O . ARG A 1 90 ? -5.470 -2.192 -4.210 1.00 97.56 90 ARG A O 1
ATOM 693 N N . THR A 1 91 ? -4.113 -1.459 -2.577 1.00 96.75 91 THR A N 1
ATOM 694 C CA . THR A 1 91 ? -4.125 -2.706 -1.818 1.00 96.75 91 THR A CA 1
ATOM 695 C C . THR A 1 91 ? -5.320 -2.720 -0.870 1.00 96.75 91 THR A C 1
ATOM 697 O O . THR A 1 91 ? -5.796 -1.676 -0.421 1.00 96.75 91 THR A O 1
ATOM 700 N N . SER A 1 92 ? -5.828 -3.913 -0.578 1.00 96.31 92 SER A N 1
ATOM 701 C CA . SER A 1 92 ? -6.850 -4.128 0.445 1.00 96.31 92 SER A CA 1
ATOM 702 C C . SER A 1 92 ? -6.411 -5.261 1.362 1.00 96.31 92 SER A C 1
ATOM 704 O O . SER A 1 92 ? -5.640 -6.138 0.963 1.00 96.31 92 SER A O 1
ATOM 706 N N . ALA A 1 93 ? -6.853 -5.213 2.616 1.00 96.25 93 ALA A N 1
ATOM 707 C CA . ALA A 1 93 ? -6.567 -6.280 3.559 1.00 96.25 93 ALA A CA 1
ATOM 708 C C . ALA A 1 93 ? -7.314 -7.554 3.144 1.00 96.25 93 ALA A C 1
ATOM 710 O O . ALA A 1 93 ? -8.476 -7.502 2.749 1.00 96.25 93 ALA A O 1
ATOM 711 N N . TYR A 1 94 ? -6.657 -8.706 3.288 1.00 96.88 94 TYR A N 1
ATOM 712 C CA . TYR A 1 94 ? -7.269 -9.999 2.976 1.00 96.88 94 TYR A CA 1
ATOM 713 C C . TYR A 1 94 ? -8.497 -10.292 3.852 1.00 96.88 94 TYR A C 1
ATOM 715 O O . TYR A 1 94 ? -9.462 -10.905 3.402 1.00 96.88 94 TYR A O 1
ATOM 723 N N . ARG A 1 95 ? -8.466 -9.839 5.111 1.00 94.38 95 ARG A N 1
ATOM 724 C CA . ARG A 1 95 ? -9.596 -9.875 6.041 1.00 94.38 95 ARG A CA 1
ATOM 725 C C . ARG A 1 95 ? -9.641 -8.581 6.834 1.00 94.38 95 ARG A C 1
ATOM 727 O O . ARG A 1 95 ? -8.602 -8.077 7.253 1.00 94.38 95 ARG A O 1
ATOM 734 N N . ILE A 1 96 ? -10.851 -8.088 7.059 1.00 95.38 96 ILE A N 1
ATOM 735 C CA . ILE A 1 96 ? -11.130 -6.917 7.885 1.00 95.38 96 ILE A CA 1
ATOM 736 C C . ILE A 1 96 ? -12.155 -7.358 8.923 1.00 95.38 96 ILE A C 1
ATOM 738 O O . ILE A 1 96 ? -13.172 -7.952 8.572 1.00 95.38 96 ILE A O 1
ATOM 742 N N . ALA A 1 97 ? -11.866 -7.097 10.194 1.00 93.06 97 ALA A N 1
ATOM 743 C CA . ALA A 1 97 ? -12.782 -7.347 11.295 1.00 93.06 97 ALA A CA 1
ATOM 744 C C . ALA A 1 97 ? -13.022 -6.030 12.032 1.00 93.06 97 ALA A C 1
ATOM 746 O O . ALA A 1 97 ? -12.098 -5.458 12.609 1.00 93.06 97 ALA A O 1
ATOM 747 N N . GLU A 1 98 ? -14.259 -5.544 11.994 1.00 94.06 98 GLU A N 1
ATOM 748 C CA . GLU A 1 98 ? -14.676 -4.383 12.773 1.00 94.06 98 GLU A CA 1
ATOM 749 C C . GLU A 1 98 ? -15.107 -4.832 14.168 1.00 94.06 98 GLU A C 1
ATOM 751 O O . GLU A 1 98 ? -15.982 -5.687 14.319 1.00 94.06 98 GLU A O 1
ATOM 756 N N . VAL A 1 99 ? -14.518 -4.234 15.200 1.00 93.19 99 VAL A N 1
ATOM 757 C CA . VAL A 1 99 ? -14.913 -4.499 16.583 1.00 93.19 99 VAL A CA 1
ATOM 758 C C . VAL A 1 99 ? -16.094 -3.597 16.921 1.00 93.19 99 VAL A C 1
ATOM 760 O O . VAL A 1 99 ? -15.935 -2.386 17.066 1.00 93.19 99 VAL A O 1
ATOM 763 N N . ARG A 1 100 ? -17.286 -4.188 17.039 1.00 94.56 100 ARG A N 1
ATOM 764 C CA . ARG A 1 100 ? -18.518 -3.485 17.421 1.00 94.56 100 ARG A CA 1
ATOM 765 C C . ARG A 1 100 ? -19.036 -4.012 18.760 1.00 94.56 100 ARG A C 1
ATOM 767 O O . ARG A 1 100 ? -19.224 -5.228 18.877 1.00 94.56 100 ARG A O 1
ATOM 774 N N . PRO A 1 101 ? -19.288 -3.144 19.756 1.00 93.81 101 PRO A N 1
ATOM 775 C CA . PRO A 1 101 ? -19.863 -3.580 21.020 1.00 93.81 101 PRO A CA 1
ATOM 776 C C . PRO A 1 101 ? -21.271 -4.138 20.782 1.00 93.81 101 PRO A C 1
ATOM 778 O O . PRO A 1 101 ? -22.061 -3.552 20.046 1.00 93.81 101 PRO A O 1
ATOM 781 N N . GLN A 1 102 ? -21.569 -5.287 21.390 1.00 94.38 102 GLN A N 1
ATOM 782 C CA . GLN A 1 102 ? -22.888 -5.933 21.305 1.00 94.38 102 GLN A CA 1
ATOM 783 C C . GLN A 1 102 ? -23.833 -5.492 22.431 1.00 94.38 102 GLN A C 1
ATOM 785 O O . GLN A 1 102 ? -25.020 -5.797 22.399 1.00 94.38 102 GLN A O 1
ATOM 790 N N . VAL A 1 103 ? -23.301 -4.789 23.432 1.00 94.44 103 VAL A N 1
ATOM 791 C CA . VAL A 1 103 ? -24.026 -4.303 24.608 1.00 94.44 103 VAL A CA 1
ATOM 792 C C . VAL A 1 103 ? -23.700 -2.832 24.844 1.00 94.44 103 VAL A C 1
ATOM 794 O O . VAL A 1 103 ? -22.625 -2.359 24.466 1.00 94.44 103 VAL A O 1
ATOM 797 N N . SER A 1 104 ? -24.629 -2.113 25.468 1.00 93.50 104 SER A N 1
ATOM 798 C CA . SER A 1 104 ? -24.407 -0.753 25.955 1.00 93.50 104 SER A CA 1
ATOM 799 C C . SER A 1 104 ? -23.624 -0.764 27.266 1.00 93.50 104 SER A C 1
ATOM 801 O O . SER A 1 104 ? -23.784 -1.673 28.076 1.00 93.50 104 SER A O 1
ATOM 803 N N . GLY A 1 105 ? -22.811 0.265 27.488 1.00 94.38 105 GLY A N 1
ATOM 804 C CA . GLY A 1 105 ? -22.052 0.427 28.723 1.00 94.38 105 GLY A CA 1
ATOM 805 C C . GLY A 1 105 ? -20.890 1.400 28.570 1.00 94.38 105 GLY A C 1
ATOM 806 O O . GLY A 1 105 ? -20.646 1.931 27.482 1.00 94.38 105 GLY A O 1
ATOM 807 N N . ILE A 1 106 ? -20.161 1.624 29.663 1.00 95.06 106 ILE A N 1
ATOM 808 C CA . ILE A 1 106 ? -18.960 2.470 29.683 1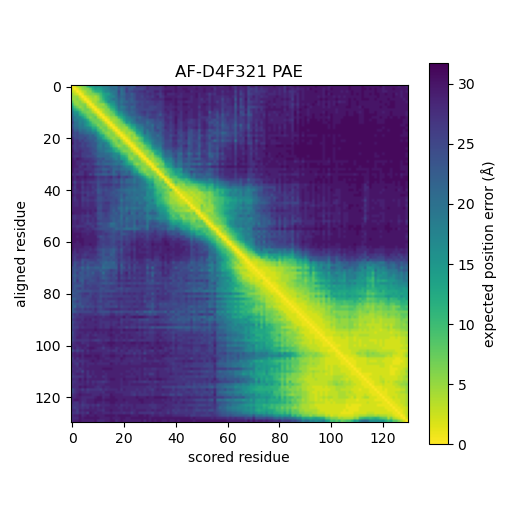.00 95.06 106 ILE A CA 1
ATOM 809 C C . ILE A 1 106 ? -17.724 1.588 29.481 1.00 95.06 106 ILE A C 1
ATOM 811 O O . ILE A 1 106 ? -17.591 0.536 30.104 1.00 95.06 106 ILE A O 1
ATOM 815 N N . ILE A 1 107 ? -16.795 2.011 28.618 1.00 94.56 107 ILE A N 1
ATOM 816 C CA . ILE A 1 107 ? -15.505 1.325 28.463 1.00 94.56 107 ILE A CA 1
ATOM 817 C C . ILE A 1 107 ? -14.657 1.606 29.705 1.00 94.56 107 ILE A C 1
ATOM 819 O O . ILE A 1 107 ? -14.243 2.739 29.934 1.00 94.56 107 ILE A O 1
ATOM 823 N N . LEU A 1 108 ? -14.360 0.562 30.476 1.00 95.38 108 LEU A N 1
ATOM 824 C CA . LEU A 1 108 ? -13.521 0.650 31.671 1.00 95.38 108 LEU A CA 1
ATOM 825 C C . LEU A 1 108 ? -12.036 0.524 31.335 1.00 95.38 108 LEU A C 1
ATOM 827 O O . LEU A 1 108 ? -11.198 1.225 31.899 1.00 95.38 108 LEU A O 1
ATOM 831 N N . LYS A 1 109 ? -11.693 -0.403 30.432 1.00 95.31 109 LYS A N 1
ATOM 832 C CA . LYS A 1 109 ? -10.296 -0.735 30.138 1.00 95.31 109 LYS A CA 1
ATOM 833 C C . LYS A 1 109 ? -10.094 -1.240 28.714 1.00 95.31 109 LYS A C 1
ATOM 835 O O . LYS A 1 109 ? -10.918 -1.985 28.183 1.00 95.31 109 LYS A O 1
ATOM 840 N N . ARG A 1 110 ? -8.946 -0.876 28.134 1.00 95.56 110 ARG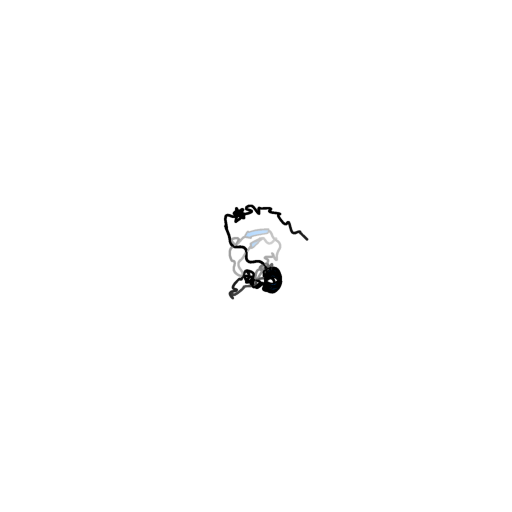 A N 1
ATOM 841 C CA . ARG A 1 110 ? -8.379 -1.475 26.919 1.00 95.56 110 ARG A CA 1
ATOM 842 C C . ARG A 1 110 ? -7.356 -2.541 27.304 1.00 95.56 110 ARG A C 1
ATOM 844 O O . ARG A 1 110 ? -6.412 -2.255 28.037 1.00 95.56 110 ARG A O 1
ATOM 851 N N . ASN A 1 111 ? -7.532 -3.747 26.785 1.00 95.88 111 ASN A N 1
ATOM 852 C CA . ASN A 1 111 ? -6.772 -4.934 27.184 1.00 95.88 111 ASN A CA 1
ATOM 853 C C . ASN A 1 111 ? -5.721 -5.365 26.143 1.00 95.88 111 ASN A C 1
ATOM 855 O O . ASN A 1 111 ? -5.284 -6.510 26.135 1.00 95.88 111 ASN A O 1
ATOM 859 N N . PHE A 1 112 ? -5.287 -4.451 25.274 1.00 95.62 112 PHE A N 1
ATOM 860 C CA . PHE A 1 112 ? -4.257 -4.702 24.265 1.00 95.62 112 PHE A CA 1
ATOM 861 C C . PHE A 1 112 ? -3.407 -3.450 24.005 1.00 95.62 112 PHE A C 1
ATOM 863 O O . PHE A 1 112 ? -3.779 -2.331 24.381 1.00 95.62 112 PHE A O 1
ATOM 870 N N . VAL A 1 113 ? -2.265 -3.650 23.346 1.00 95.94 113 VAL A N 1
ATOM 871 C CA . VAL A 1 113 ? -1.374 -2.577 22.890 1.00 95.94 113 VAL A CA 1
ATOM 872 C C . VAL A 1 113 ? -1.720 -2.223 21.446 1.00 95.94 113 VAL A C 1
ATOM 874 O O . VAL A 1 113 ? -1.888 -3.094 20.598 1.00 95.94 113 VAL A O 1
ATOM 877 N N . GLU A 1 114 ? -1.844 -0.937 21.142 1.00 94.81 114 GLU A N 1
ATOM 878 C CA . GLU A 1 114 ? -2.167 -0.498 19.783 1.00 94.81 114 GLU A CA 1
ATOM 879 C C . GLU A 1 114 ? -1.084 -0.919 18.781 1.00 94.81 114 GLU A C 1
ATOM 881 O O . GLU A 1 114 ? 0.111 -0.859 19.066 1.00 94.81 114 GLU A O 1
ATOM 886 N N . GLY A 1 115 ? -1.515 -1.376 17.603 1.00 95.12 115 GLY A N 1
ATOM 887 C CA . GLY A 1 115 ? -0.621 -1.873 16.553 1.00 95.12 115 GLY A CA 1
ATOM 888 C C . GLY A 1 115 ? -0.060 -3.279 16.792 1.00 95.12 115 GLY A C 1
ATOM 889 O O . GLY A 1 115 ? 0.591 -3.818 15.898 1.00 95.12 115 GLY A O 1
ATOM 890 N N . SER A 1 116 ? -0.314 -3.908 17.947 1.00 95.62 116 SER A N 1
ATOM 891 C CA . SER A 1 116 ? 0.108 -5.290 18.186 1.00 95.62 116 SER A CA 1
ATOM 892 C C . SER A 1 116 ? -0.828 -6.303 17.522 1.00 95.62 116 SER A C 1
ATOM 894 O O . SER A 1 116 ? -2.005 -6.036 17.285 1.00 95.62 116 SER A O 1
ATOM 896 N N . THR A 1 117 ? -0.324 -7.512 17.279 1.00 95.75 117 THR A N 1
ATOM 897 C CA . THR A 1 117 ? -1.164 -8.639 16.851 1.00 95.75 117 THR A CA 1
ATOM 898 C C . THR A 1 117 ? -1.977 -9.174 18.029 1.00 95.75 117 THR A C 1
ATOM 900 O O . THR A 1 117 ? -1.445 -9.315 19.128 1.00 95.75 117 THR A O 1
ATOM 903 N N . VAL A 1 118 ? -3.243 -9.508 17.785 1.00 94.81 118 VAL A N 1
ATOM 904 C CA . VAL A 1 118 ? -4.153 -10.142 18.752 1.00 94.81 118 VAL A CA 1
ATOM 905 C C . VAL A 1 118 ? -4.618 -11.494 18.217 1.00 94.81 118 VAL A C 1
ATOM 907 O O . VAL A 1 118 ? -4.666 -11.706 17.002 1.00 94.81 118 VAL A O 1
ATOM 910 N N . LYS A 1 119 ? -4.933 -12.428 19.110 1.00 95.69 119 LYS A N 1
ATOM 911 C CA . LYS A 1 119 ? -5.447 -13.755 18.766 1.00 95.69 119 LYS A CA 1
ATOM 912 C C . LYS A 1 119 ? -6.971 -13.771 18.841 1.00 95.69 119 LYS A C 1
ATOM 914 O O . LYS A 1 119 ? -7.607 -12.935 19.480 1.00 95.69 119 LYS A O 1
ATOM 919 N N . ALA A 1 120 ? -7.572 -14.748 18.169 1.00 94.75 120 ALA A N 1
ATOM 920 C CA . ALA A 1 120 ? -9.006 -14.969 18.272 1.00 94.75 120 ALA A CA 1
ATOM 921 C C . ALA A 1 120 ? -9.387 -15.295 19.725 1.00 94.75 120 ALA A C 1
ATOM 923 O O . ALA A 1 120 ? -8.783 -16.170 20.341 1.00 94.75 120 ALA A O 1
ATOM 924 N N . GLY A 1 121 ? -10.400 -14.598 20.242 1.00 94.56 121 GLY A N 1
ATOM 925 C CA . GLY A 1 121 ? -10.888 -14.766 21.613 1.00 94.56 121 GLY A CA 1
ATOM 926 C C . GLY A 1 121 ? -10.217 -13.869 22.656 1.00 94.56 121 GLY A C 1
ATOM 927 O O . GLY A 1 121 ? -10.697 -13.831 23.787 1.00 94.56 121 GLY A O 1
ATOM 928 N N . ASP A 1 122 ? -9.170 -13.117 22.303 1.00 95.44 122 ASP A N 1
ATOM 929 C CA . ASP A 1 122 ? -8.561 -12.165 23.233 1.00 95.44 122 ASP A CA 1
ATOM 930 C C . ASP A 1 122 ? -9.578 -11.083 23.641 1.00 95.44 122 ASP A C 1
ATOM 932 O O . ASP A 1 122 ? -10.272 -10.496 22.804 1.00 95.44 122 ASP A O 1
ATOM 936 N N . SER A 1 123 ? -9.664 -10.795 24.943 1.00 94.50 123 SER A N 1
ATOM 937 C CA . SER A 1 123 ? -10.476 -9.682 25.441 1.00 94.50 123 SER A CA 1
ATOM 938 C C . SER A 1 123 ? -9.837 -8.371 24.999 1.00 94.50 123 SER A C 1
ATOM 940 O O . SER A 1 123 ? -8.731 -8.050 25.424 1.00 94.50 123 SER A O 1
ATOM 942 N N . LEU A 1 124 ? -10.531 -7.606 24.154 1.00 95.88 124 LEU A N 1
ATOM 943 C CA . LEU A 1 124 ? -10.027 -6.321 23.659 1.00 95.88 124 LEU A CA 1
ATOM 944 C C . LEU A 1 124 ? -10.437 -5.152 24.563 1.00 95.88 124 LEU A C 1
ATOM 946 O O . LEU A 1 124 ? -9.631 -4.261 24.840 1.00 95.88 124 LEU A O 1
ATOM 950 N N . TYR A 1 125 ? -11.673 -5.179 25.062 1.00 95.31 125 TYR A N 1
ATOM 951 C CA . TYR A 1 125 ? -12.242 -4.136 25.910 1.00 95.31 125 TYR A CA 1
ATOM 952 C C . TYR A 1 125 ? -13.026 -4.744 27.069 1.00 95.31 125 TYR A C 1
ATOM 954 O O . TYR A 1 125 ? -13.683 -5.774 26.911 1.00 95.31 125 TYR A O 1
ATOM 962 N N . GLN A 1 126 ? -12.984 -4.073 28.215 1.00 94.50 126 GLN A N 1
ATOM 963 C CA . GLN A 1 126 ? -13.863 -4.339 29.347 1.00 94.50 126 GLN A CA 1
ATOM 964 C C . GLN A 1 126 ? -14.936 -3.253 29.405 1.00 94.50 126 GLN A C 1
ATOM 966 O O . GLN A 1 126 ? -14.605 -2.066 29.436 1.00 94.50 126 GLN A O 1
ATOM 971 N N . ILE A 1 127 ? -16.201 -3.670 29.400 1.00 95.38 127 ILE A N 1
ATOM 972 C CA . ILE A 1 127 ? -17.372 -2.790 29.406 1.00 95.38 127 ILE A CA 1
ATOM 973 C C . ILE A 1 127 ? -18.115 -2.994 30.725 1.00 95.38 127 ILE A C 1
ATOM 975 O O . ILE A 1 127 ? -18.315 -4.137 31.134 1.00 95.38 127 ILE A O 1
ATOM 979 N N . ASP A 1 128 ? -18.498 -1.895 31.371 1.00 94.12 128 ASP A N 1
ATOM 980 C CA . ASP A 1 128 ? -19.380 -1.904 32.538 1.00 94.12 128 ASP A CA 1
ATOM 981 C C . ASP A 1 128 ? -20.84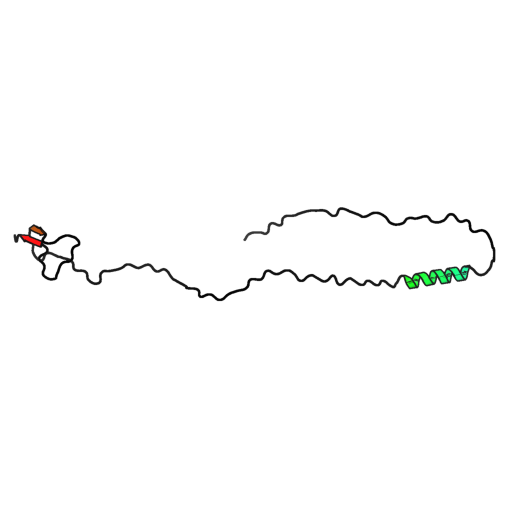0 -2.063 32.090 1.00 94.12 128 ASP A C 1
ATOM 983 O O . ASP A 1 128 ? -21.323 -1.200 31.344 1.00 94.12 128 ASP A O 1
ATOM 987 N N . PRO A 1 129 ? -21.534 -3.152 32.462 1.00 83.50 129 PRO A N 1
ATOM 988 C CA . PRO A 1 129 ? -22.943 -3.314 32.141 1.00 83.50 129 PRO A CA 1
ATOM 989 C C . PRO A 1 129 ? -23.789 -2.340 32.973 1.00 83.50 129 PRO A C 1
ATOM 991 O O . PRO A 1 129 ? -23.716 -2.345 34.200 1.00 83.50 129 PRO A O 1
ATOM 994 N N . ALA A 1 130 ? -24.579 -1.511 32.286 1.00 71.69 130 ALA A N 1
ATOM 995 C CA . ALA A 1 130 ? -25.549 -0.603 32.903 1.00 71.69 130 ALA A CA 1
ATOM 996 C C . ALA A 1 130 ? -26.835 -1.326 33.329 1.00 71.69 130 ALA A C 1
ATOM 998 O O . ALA A 1 130 ? -27.234 -2.280 32.618 1.00 71.69 130 ALA A O 1
#

Organism: NCBI:txid500638

Sequence (130 aa):
MYHNMRFSIAQQWVVNNVHYAHFALGLLRYNMKKNRGLTPLAAILLFSGSLLLTGCNDDKGGAQQRSAPEVGVVTLKTAPLSVSTELPGRTSAYRIAEVRPQVSGIILKRNFVEGSTVKAGDSLYQIDPA

Foldseek 3Di:
DDDDDDDDDDDDPDDPDDDDDPDDDDDDDDDDDDDDDPPPVVVVVVVVVVVVPPPPDPPPVPPPPPDPDDDDDDDDDDDDDDDDDDDDDDDDDPDDDDDDDPADFDWPDADDDPPDDDDPPDDGTDGDHD

InterPro domains:
  IPR058625 Multidrug resistance protein MdtA-like, barrel-sandwich hybrid domain [PF25917] (95-130)

Radius of gyration: 57.08 Å; Cα contacts (8 Å, |Δi|>4): 31; chains: 1; bounding box: 92×59×145 Å

pLDDT: mean 71.36, std 23.8, range [29.58, 97.56]

=== Feature glossary ===
Key to the feature types in this record:

Secondary structure (8-state, DSSP). Secondary structure is the local, repeating backbone conformation. DSSP classifies it into eight states by reading the hydrogen-bond network: three helix types (H, G, I), two β types (E, B), two non-regular types (T, S), and unstructured coil (-).

Backbone torsions (φ/ψ). Backbone dihedral angles. Every residue except chain termini has a φ (preceding-C → N → Cα → C) and a ψ (N → Cα → C → next-N). They are reported in degrees following the IUPAC sign convention. Secondary structure is essentially a statement about which (φ, ψ) basin each residue occupies.

Predicted aligned error. Predicted Aligned Error (PAE) is an AlphaFold confidence matrix: entry (i, j) is the expected error in the position of residue j, in ångströms, when the prediction is superimposed on the true structure at residue i. Low PAE within a block of residues means that block is internally rigid and well-predicted; high PAE between two blocks means their relative placement is uncertain even if each block individually is confident.

B-factor. B-factor (Debye–Waller factor) reflects atomic displacement in the crystal lattice. It is an experimental observable (units Å²), not a prediction; low values mean the atom is pinned down, high values mean it moves or is heterogeneous across the crystal.

Secondary structure (3-state, P-SEA). Three-state secondary structure (P-SEA) collapses the eight DSSP classes into helix (a), strand (b), and coil (c). P-SEA assigns these from Cα geometry alone — distances and angles — without requiring backbone oxygens, so it works on any Cα trace.

Sequence. Primary structure: the covalent order of the twenty standard amino acids along the backbone. Two proteins with the same sequence will (almost always) fold to the same structure; two with 30% identity often share a fold but not the details.

pLDDT. pLDDT is the predicted lDDT-Cα score: AlphaFold's confidence that the local environment of each residue (all inter-atomic distances within 15 Å) is correctly placed. It is a per-residue number between 0 and 100, with higher meaning more reliable.

InterPro / GO / CATH / organism. Functional annotations link the protein to curated databases. InterPro entries identify conserved domains and families by matching the sequence against member-database signatures (Pfam, PROSITE, CDD, …). Gene Ontology (GO) terms describe molecular function, biological process, and cellular component in a controlled vocabulary. CATH places the structure in a hierarchical fold classification (Class/Architecture/Topology/Homologous-superfamily). The organism is the source species.

Contact-map, Ramachandran, and PAE plots. Three diagnostic plots accompany the record. The Cα contact map visualizes the tertiary structure as a 2D adjacency matrix (8 Å cutoff, sequence-local contacts suppressed). The Ramachandran plot shows the distribution of backbone (φ, ψ) torsions, with points in the α and β basins reflecting secondary structure content. The PAE plot shows AlphaFold's inter-residue confidence as a color matrix.

mmCIF coordinates. The mmCIF table is the protein's shape written out atom by atom. For each backbone N, Cα, C, and carbonyl O, it records an (x, y, z) coordinate triple in Å plus the residue type, chain letter, and residue number.

Radius of gyration, Cα contacts, bounding box. Three whole-structure scalars: the radius of gyration (RMS distance of Cα from centroid, in Å), the count of Cα–Cα contacts (pairs closer than 8 Å and separated by more than four residues in sequence — i.e. tertiary, not local, contacts), and the bounding-box dimensions. Together they distinguish compact globular folds from extended fibres or disordered chains.

Foldseek 3Di. The Foldseek 3Di string encodes local tertiary geometry as a 20-letter alphabet — one character per residue — derived from the relative positions of nearby Cα atoms. Unlike the amino-acid sequence, 3Di is a direct function of the 3D structure, so two proteins with the same fold have similar 3Di strings even at low sequence identity.

Rendered structure images. Six rendered views show the 3D structure from the faces of a cube — i.e. along ±x, ±y, ±z. Rendering representation is drawn randomly per protein from cartoon (secondary-structure ribbons), sticks (backbone bonds), or molecular surface; coloring is either N→C rainbow (blue at the N-terminus through red at the C-terminus) or one color per chain.

Nearest PDB structures. The Foldseek neighbor list gives the closest experimentally determined structures in the PDB, ranked by structural alignment. TM-score near 1 means near-identical fold; near 0.3 means only rough topology match. This is how one finds what a novel Al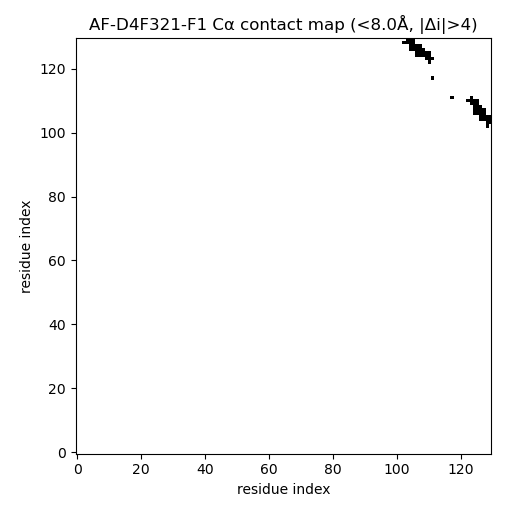phaFold prediction most resembles in the solved-structure universe.

Solvent-accessible surface area. SASA measures how much of the protein is reachable by solvent. It is computed by rolling a water-sized probe over the atomic surface and summing the exposed area (Å²). Per-residue SASA distinguishes core (buried, low SASA) from surface (exposed, high SASA) residues; total SASA is a whole-molecule size measure.